Protein AF-A0A4U6WHL6-F1 (afdb_monomer_lite)

Foldseek 3Di:
DCCVVCVPPDDADPPHDDWDWDWDWPDDDPFKTKIKTKTADDDDVVVLVVDDPQLRIKMKIKIFTDPDDPVQAAEDEDDDPALPDDPVVQVVVCPVVSVVRYMYMYIHRSVRYD

Structure (mmCIF, N/CA/C/O backbone):
data_AF-A0A4U6WHL6-F1
#
_entry.id   AF-A0A4U6WHL6-F1
#
loop_
_atom_site.group_PDB
_atom_site.id
_atom_site.type_symbol
_atom_site.label_atom_id
_atom_site.label_alt_id
_atom_site.label_comp_id
_atom_site.label_asym_id
_atom_site.label_entity_id
_atom_site.label_seq_id
_atom_site.pdbx_PDB_ins_code
_atom_site.Cartn_x
_atom_site.Cartn_y
_atom_site.Cartn_z
_atom_site.occupancy
_atom_site.B_iso_or_equiv
_atom_site.auth_seq_id
_atom_site.auth_comp_id
_atom_site.auth_asym_id
_atom_site.auth_atom_id
_atom_site.pdbx_PDB_model_num
ATOM 1 N N . MET A 1 1 ? -1.496 -19.562 -25.115 1.00 48.44 1 MET A N 1
ATOM 2 C CA . MET A 1 1 ? -0.804 -18.385 -25.677 1.00 48.44 1 MET A CA 1
ATOM 3 C C . MET A 1 1 ? 0.474 -18.033 -24.909 1.00 48.44 1 MET A C 1
ATOM 5 O O . MET A 1 1 ? 1.534 -18.181 -25.491 1.00 48.44 1 MET A O 1
ATOM 9 N N . VAL A 1 2 ? 0.438 -17.691 -23.611 1.00 47.97 2 VAL A N 1
ATOM 10 C CA . VAL A 1 2 ? 1.659 -17.330 -22.836 1.00 47.97 2 VAL A CA 1
ATOM 11 C C . VAL A 1 2 ? 2.733 -18.432 -22.833 1.00 47.97 2 VAL A C 1
ATOM 13 O O . VAL A 1 2 ? 3.874 -18.157 -23.169 1.00 47.97 2 VAL A O 1
ATOM 16 N N . LYS A 1 3 ? 2.368 -19.699 -22.581 1.00 51.28 3 LYS A N 1
ATOM 17 C CA . LYS A 1 3 ? 3.310 -20.842 -22.626 1.00 51.28 3 LYS A CA 1
ATOM 18 C C . LYS A 1 3 ? 3.868 -21.169 -24.021 1.00 51.28 3 LYS A C 1
ATOM 20 O O . LYS A 1 3 ? 4.889 -21.830 -24.119 1.00 51.28 3 LYS A O 1
ATOM 25 N N . GLN A 1 4 ? 3.181 -20.752 -25.088 1.00 58.31 4 GLN A N 1
ATOM 26 C CA . GLN A 1 4 ? 3.656 -20.942 -26.466 1.00 58.31 4 GLN A CA 1
ATOM 27 C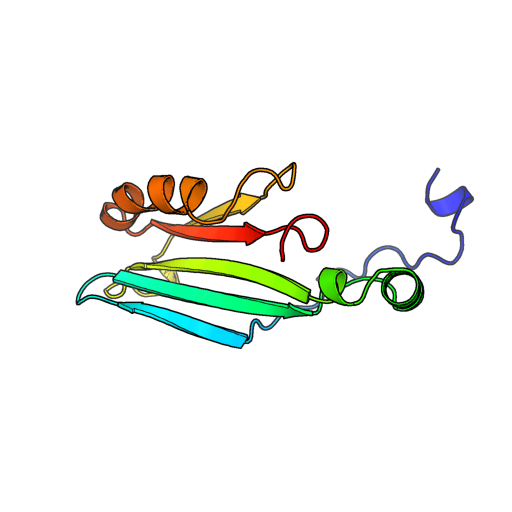 C . GLN A 1 4 ? 4.635 -19.839 -26.880 1.00 58.31 4 GLN A C 1
ATOM 29 O O . GLN A 1 4 ? 5.517 -20.092 -27.688 1.00 58.31 4 GLN A O 1
ATOM 34 N N . LEU A 1 5 ? 4.471 -18.633 -26.329 1.00 61.25 5 LEU A N 1
ATOM 35 C CA . LEU A 1 5 ? 5.330 -17.480 -26.606 1.00 61.25 5 LEU A CA 1
ATOM 36 C C . LEU A 1 5 ? 6.548 -17.422 -25.670 1.00 61.25 5 LEU A C 1
ATOM 38 O O . LEU A 1 5 ? 7.597 -16.939 -26.074 1.00 61.25 5 LEU A O 1
ATOM 42 N N . PHE A 1 6 ? 6.424 -17.947 -24.447 1.00 62.72 6 PHE A N 1
ATOM 43 C CA . PHE A 1 6 ? 7.481 -17.957 -23.434 1.00 62.72 6 PHE A CA 1
ATOM 44 C C . PHE A 1 6 ? 7.586 -19.346 -22.782 1.00 62.72 6 PHE A C 1
ATOM 46 O O . PHE A 1 6 ? 7.107 -19.547 -21.664 1.00 62.72 6 PHE A O 1
ATOM 53 N N . PRO A 1 7 ? 8.165 -20.336 -23.482 1.00 60.06 7 PRO A N 1
ATOM 54 C CA . PRO A 1 7 ? 8.255 -21.711 -22.988 1.00 60.06 7 PRO A CA 1
ATOM 55 C C . PRO A 1 7 ? 9.127 -21.856 -21.729 1.00 60.06 7 PRO A C 1
ATOM 57 O O . PRO A 1 7 ? 8.904 -22.776 -20.948 1.00 60.06 7 PRO A O 1
ATOM 60 N N . GLU A 1 8 ? 10.055 -20.922 -21.491 1.00 61.34 8 GLU A N 1
ATOM 61 C CA . GLU A 1 8 ? 10.897 -20.866 -20.283 1.00 61.34 8 GLU A CA 1
ATOM 62 C C . GLU A 1 8 ? 10.330 -19.971 -19.172 1.00 61.34 8 GLU A C 1
ATOM 64 O O . GLU A 1 8 ? 10.929 -19.854 -18.104 1.00 61.34 8 GLU A O 1
ATOM 69 N N . ALA A 1 9 ? 9.173 -19.331 -19.386 1.00 58.41 9 ALA A N 1
ATOM 70 C CA . ALA A 1 9 ? 8.538 -18.563 -18.325 1.00 58.41 9 ALA A CA 1
ATOM 71 C C . ALA A 1 9 ? 8.053 -19.532 -17.244 1.00 58.41 9 ALA A C 1
ATOM 73 O O . ALA A 1 9 ? 7.002 -20.173 -17.377 1.00 58.41 9 ALA A O 1
ATOM 74 N N . HIS A 1 10 ? 8.833 -19.639 -16.166 1.00 60.72 10 HIS A N 1
ATOM 75 C CA . HIS A 1 10 ? 8.412 -20.303 -14.946 1.00 60.72 10 HIS A CA 1
ATOM 76 C C . HIS A 1 10 ? 7.048 -19.736 -14.556 1.00 60.72 10 HIS A C 1
ATOM 78 O O . HIS A 1 10 ? 6.895 -18.548 -14.269 1.00 60.72 10 HIS A O 1
ATOM 84 N N . CYS A 1 11 ? 6.026 -20.589 -14.623 1.00 58.06 11 CYS A N 1
ATOM 85 C CA . CYS A 1 11 ? 4.695 -20.232 -14.169 1.00 58.06 11 CYS A CA 1
ATOM 86 C C . CYS A 1 11 ? 4.829 -19.825 -12.701 1.00 58.06 11 CYS A C 1
ATOM 88 O O . CYS A 1 11 ? 5.371 -20.595 -11.915 1.00 58.06 11 CYS A O 1
ATOM 90 N N . GLN A 1 12 ? 4.402 -18.602 -12.396 1.00 62.81 12 GLN A N 1
ATOM 91 C CA . GLN A 1 12 ? 4.475 -17.930 -11.101 1.00 62.81 12 GLN A CA 1
ATOM 92 C C . GLN A 1 12 ? 4.507 -18.913 -9.917 1.00 62.81 12 GLN A C 1
ATOM 94 O O . GLN A 1 12 ? 3.534 -19.629 -9.677 1.00 62.81 12 GLN A O 1
ATOM 99 N N . ASN A 1 13 ? 5.632 -18.957 -9.192 1.00 65.81 13 ASN A N 1
ATOM 100 C CA . ASN A 1 13 ? 5.758 -19.778 -7.990 1.00 65.81 13 ASN A CA 1
ATOM 101 C C . ASN A 1 13 ? 4.719 -19.300 -6.971 1.00 65.81 13 ASN A C 1
ATOM 103 O O . ASN A 1 13 ? 4.760 -18.154 -6.523 1.00 65.81 13 ASN A O 1
ATOM 107 N N . TRP A 1 14 ? 3.765 -20.172 -6.649 1.00 67.38 14 TRP A N 1
ATOM 108 C CA . TRP A 1 14 ? 2.809 -19.955 -5.574 1.00 67.38 14 TRP A CA 1
ATOM 109 C C . TRP A 1 14 ? 3.317 -20.671 -4.312 1.00 67.38 14 TRP A C 1
ATOM 111 O O . TRP A 1 14 ? 3.689 -21.842 -4.408 1.00 67.38 14 TRP A O 1
ATOM 121 N N . PRO A 1 15 ? 3.322 -20.024 -3.134 1.00 75.50 15 PRO A N 1
ATOM 122 C CA . PRO A 1 15 ? 2.871 -18.658 -2.872 1.00 75.50 15 PRO A CA 1
ATOM 123 C C . PRO A 1 15 ? 3.848 -17.594 -3.408 1.00 75.50 15 PRO A C 1
ATOM 125 O O . PRO A 1 15 ? 5.050 -17.849 -3.498 1.00 75.50 15 PRO A O 1
ATOM 128 N N . PRO A 1 16 ? 3.349 -16.392 -3.744 1.00 78.31 16 PRO A N 1
ATOM 129 C CA . PRO A 1 16 ? 4.184 -15.311 -4.237 1.00 78.31 16 PRO A CA 1
ATOM 130 C C . PRO A 1 16 ? 5.118 -14.834 -3.122 1.00 78.31 16 PRO A C 1
ATOM 132 O O . PRO A 1 16 ? 4.756 -14.823 -1.943 1.00 78.31 16 PRO A O 1
ATOM 135 N N . THR A 1 17 ? 6.323 -14.408 -3.494 1.00 82.00 17 THR A N 1
ATOM 136 C CA . THR A 1 17 ? 7.292 -13.874 -2.535 1.00 82.00 17 THR A CA 1
ATOM 137 C C . THR A 1 17 ? 6.729 -12.636 -1.846 1.00 82.00 17 THR A C 1
ATOM 139 O O . THR A 1 17 ? 6.353 -11.666 -2.506 1.00 82.00 17 THR A O 1
ATOM 142 N N . ALA A 1 18 ? 6.716 -12.649 -0.514 1.00 86.00 18 ALA A N 1
ATOM 143 C CA . ALA A 1 18 ? 6.285 -11.505 0.275 1.00 86.00 18 ALA A CA 1
ATOM 144 C C . ALA A 1 18 ? 7.160 -10.271 -0.011 1.00 86.00 18 ALA A C 1
ATOM 146 O O . ALA A 1 18 ? 8.386 -10.362 -0.131 1.00 86.00 18 ALA A O 1
ATOM 147 N N . VAL A 1 19 ? 6.523 -9.105 -0.096 1.00 88.25 19 VAL A N 1
ATOM 148 C CA . VAL A 1 19 ? 7.208 -7.810 -0.159 1.00 88.25 19 VAL A CA 1
ATOM 149 C C . VAL A 1 19 ? 7.313 -7.216 1.240 1.00 88.25 19 VAL A C 1
ATOM 151 O O . VAL A 1 19 ? 6.418 -7.390 2.063 1.00 88.25 19 VAL A O 1
ATOM 154 N N . GLN A 1 20 ? 8.416 -6.520 1.506 1.00 90.06 20 GLN A N 1
ATOM 155 C CA . GLN A 1 20 ? 8.676 -5.853 2.780 1.00 90.06 20 GLN A CA 1
ATOM 156 C C . GLN A 1 20 ? 8.912 -4.366 2.505 1.00 90.06 20 GLN A C 1
ATOM 158 O O . GLN A 1 20 ? 10.028 -3.991 2.140 1.00 90.06 20 GLN A O 1
ATOM 163 N N . PRO A 1 21 ? 7.871 -3.521 2.596 1.00 93.81 21 PRO A N 1
ATOM 164 C CA . PRO A 1 21 ? 8.033 -2.088 2.408 1.00 93.81 21 PRO A CA 1
ATOM 165 C C . PRO A 1 21 ? 8.857 -1.463 3.529 1.00 93.81 21 PRO A C 1
ATOM 167 O O . PRO A 1 21 ? 8.678 -1.779 4.706 1.00 93.81 21 PRO A O 1
ATOM 170 N N . MET A 1 22 ? 9.743 -0.542 3.158 1.00 95.94 22 MET A N 1
ATOM 171 C CA . MET A 1 22 ? 10.399 0.347 4.109 1.00 95.94 22 MET A CA 1
ATOM 172 C C . MET A 1 22 ? 9.427 1.464 4.463 1.00 95.94 22 MET A C 1
ATOM 174 O O . MET A 1 22 ? 9.108 2.290 3.611 1.00 95.94 22 MET A O 1
ATOM 178 N N . TRP A 1 23 ? 8.933 1.464 5.699 1.00 96.75 23 TRP A N 1
ATOM 179 C CA . TRP A 1 23 ? 7.880 2.373 6.138 1.00 96.75 23 TRP A CA 1
ATOM 180 C C . TRP A 1 23 ? 8.425 3.678 6.718 1.00 96.75 23 TRP A C 1
ATOM 182 O O . TRP A 1 23 ? 9.360 3.682 7.518 1.00 96.75 23 TRP A O 1
ATOM 192 N N . LYS A 1 24 ? 7.745 4.774 6.397 1.00 97.12 24 LYS A N 1
ATOM 193 C CA . LYS A 1 24 ? 7.877 6.095 7.002 1.00 97.12 24 LYS A CA 1
ATOM 194 C C . LYS A 1 24 ? 6.511 6.531 7.524 1.00 97.12 24 LYS A C 1
ATOM 196 O O . LYS A 1 24 ? 5.529 6.525 6.786 1.00 97.12 24 LYS A O 1
ATOM 201 N N . THR A 1 25 ? 6.437 6.933 8.788 1.00 97.31 25 THR A N 1
ATOM 202 C CA . THR A 1 25 ? 5.223 7.554 9.333 1.00 97.31 25 THR A CA 1
ATOM 203 C C . THR A 1 25 ? 5.103 8.976 8.803 1.00 97.31 25 THR A C 1
ATOM 205 O O . THR A 1 25 ? 6.013 9.784 8.981 1.00 97.31 25 THR A O 1
ATOM 208 N N . ILE A 1 26 ? 3.987 9.269 8.141 1.00 96.12 26 ILE A N 1
ATOM 209 C CA . ILE A 1 26 ? 3.692 10.592 7.578 1.00 96.12 26 ILE A CA 1
ATOM 210 C C . ILE A 1 26 ? 2.853 11.404 8.555 1.00 96.12 26 ILE A C 1
ATOM 212 O O . ILE A 1 26 ? 3.076 12.597 8.739 1.00 96.12 26 ILE A O 1
ATOM 216 N N . TRP A 1 27 ? 1.894 10.746 9.202 1.00 94.44 27 TRP A N 1
ATOM 217 C CA . TRP A 1 27 ? 0.978 11.385 10.130 1.00 94.44 27 TRP A CA 1
ATOM 218 C C . TRP A 1 27 ? 0.466 10.382 11.157 1.00 94.44 27 TRP A C 1
ATOM 220 O O . TRP A 1 27 ? 0.233 9.215 10.845 1.00 94.44 27 TRP A O 1
ATOM 230 N N . GLU A 1 28 ? 0.262 10.838 12.388 1.00 96.12 28 GLU A N 1
ATOM 231 C CA . GLU A 1 28 ? -0.200 9.992 13.479 1.00 96.12 28 GLU A CA 1
ATOM 232 C C . GLU A 1 28 ? -1.058 10.779 14.472 1.00 96.12 28 GLU A C 1
ATOM 234 O O . GLU A 1 28 ? -0.798 11.943 14.769 1.00 96.12 28 GLU A O 1
ATOM 239 N N . THR A 1 29 ? -2.087 10.121 15.004 1.00 94.56 29 THR A N 1
ATOM 240 C CA . THR A 1 29 ? -2.928 10.612 16.098 1.00 94.56 29 THR A CA 1
ATOM 241 C C . THR A 1 29 ? -3.034 9.560 17.200 1.00 94.56 29 THR A C 1
ATOM 243 O O . THR A 1 29 ? -2.414 8.493 17.158 1.00 94.56 29 THR A O 1
ATOM 246 N N . ASN A 1 30 ? -3.875 9.835 18.196 1.00 93.00 30 ASN A N 1
ATOM 247 C CA . ASN A 1 30 ? -4.201 8.870 19.241 1.00 93.00 30 ASN A CA 1
ATOM 248 C C . ASN A 1 30 ? -4.992 7.657 18.721 1.00 93.00 30 ASN A C 1
ATOM 250 O O . ASN A 1 30 ? -4.974 6.614 19.366 1.00 93.00 30 ASN A O 1
ATOM 254 N N . SER A 1 31 ? -5.688 7.767 17.584 1.00 93.94 31 SER A N 1
ATOM 255 C CA . SER A 1 31 ? -6.571 6.707 17.073 1.00 93.94 31 SER A CA 1
ATOM 256 C C . SER A 1 31 ? -6.181 6.165 15.700 1.00 93.94 31 SER A C 1
ATOM 258 O O . SER A 1 31 ? -6.628 5.074 15.345 1.00 93.94 31 SER A O 1
ATOM 260 N N . SER A 1 32 ? -5.342 6.867 14.938 1.00 95.31 32 SER A N 1
ATOM 261 C CA . SER A 1 32 ? -4.996 6.503 13.561 1.00 95.31 32 SER A CA 1
ATOM 262 C C . SER A 1 32 ? -3.545 6.823 13.210 1.00 95.31 32 SER A C 1
ATOM 264 O O . SER A 1 32 ? -2.938 7.718 13.789 1.00 95.31 32 SER A O 1
ATOM 266 N N . CYS A 1 33 ? -2.998 6.110 12.231 1.00 96.06 33 CYS A N 1
ATOM 267 C CA . CYS A 1 33 ? -1.641 6.299 11.727 1.00 96.06 33 CYS A CA 1
ATOM 268 C C . CYS A 1 33 ? -1.634 6.150 10.202 1.00 96.06 33 CYS A C 1
ATOM 270 O O . CYS A 1 33 ? -2.214 5.200 9.678 1.00 96.06 33 CYS A O 1
ATOM 272 N N . LEU A 1 34 ? -0.996 7.090 9.509 1.00 95.94 34 LEU A N 1
ATOM 273 C CA . LEU A 1 34 ? -0.705 7.034 8.083 1.00 95.94 34 LEU A CA 1
ATOM 274 C C . LEU A 1 34 ? 0.790 6.785 7.898 1.00 95.94 34 LEU A C 1
ATOM 276 O O . LEU A 1 34 ? 1.629 7.577 8.341 1.00 95.94 34 LEU A O 1
ATOM 280 N N . ARG A 1 35 ? 1.113 5.698 7.204 1.00 96.25 35 ARG A N 1
ATOM 281 C CA . ARG A 1 35 ? 2.478 5.352 6.813 1.00 96.25 35 ARG A CA 1
ATOM 282 C C . ARG A 1 35 ? 2.572 5.255 5.306 1.00 96.25 35 ARG A C 1
ATOM 284 O O . ARG A 1 35 ? 1.686 4.694 4.676 1.00 96.25 35 ARG A O 1
ATOM 291 N N . GLU A 1 36 ? 3.667 5.737 4.754 1.00 95.38 36 GLU A N 1
ATOM 292 C CA . GLU A 1 36 ? 4.043 5.481 3.370 1.00 95.38 36 GLU A CA 1
ATOM 293 C C . GLU A 1 36 ? 5.206 4.504 3.352 1.00 95.38 36 GLU A C 1
ATOM 295 O O . GLU A 1 36 ? 6.075 4.527 4.222 1.00 95.38 36 GLU A O 1
ATOM 300 N N . GLY A 1 37 ? 5.182 3.592 2.397 1.00 94.38 37 GLY A N 1
ATOM 301 C CA . GLY A 1 37 ? 6.145 2.529 2.236 1.00 94.38 37 GLY A CA 1
ATOM 302 C C . GLY A 1 37 ? 6.650 2.493 0.808 1.00 94.38 37 GLY A C 1
ATOM 303 O O . GLY A 1 37 ? 5.890 2.714 -0.132 1.00 94.38 37 GLY A O 1
ATOM 304 N N . VAL A 1 38 ? 7.927 2.169 0.651 1.00 92.94 38 VAL A N 1
ATOM 305 C CA . VAL A 1 38 ? 8.534 1.910 -0.657 1.00 92.94 38 VAL A CA 1
ATOM 306 C C . VAL A 1 38 ? 9.098 0.497 -0.655 1.00 92.94 38 VAL A C 1
ATOM 308 O O . VAL A 1 38 ? 9.725 0.074 0.320 1.00 92.94 38 VAL A O 1
ATOM 311 N N . PHE A 1 39 ? 8.866 -0.253 -1.729 1.00 92.25 39 PHE A N 1
ATOM 312 C CA . PHE A 1 39 ? 9.413 -1.597 -1.901 1.00 92.25 39 PHE A CA 1
ATOM 313 C C . PHE A 1 39 ? 9.846 -1.850 -3.341 1.00 92.25 39 PHE A C 1
ATOM 315 O O . PHE A 1 39 ? 9.320 -1.260 -4.279 1.00 92.25 39 PHE A O 1
ATOM 322 N N . ARG A 1 40 ? 10.786 -2.780 -3.523 1.00 90.12 40 ARG A N 1
ATOM 323 C CA . ARG A 1 40 ? 11.221 -3.214 -4.853 1.00 90.12 40 ARG A CA 1
ATOM 324 C C . ARG A 1 40 ? 10.089 -3.953 -5.563 1.00 90.12 40 ARG A C 1
ATOM 326 O O . ARG A 1 40 ? 9.610 -4.969 -5.048 1.00 90.12 40 ARG A O 1
ATOM 333 N N . THR A 1 41 ? 9.719 -3.499 -6.757 1.00 86.75 41 THR A N 1
A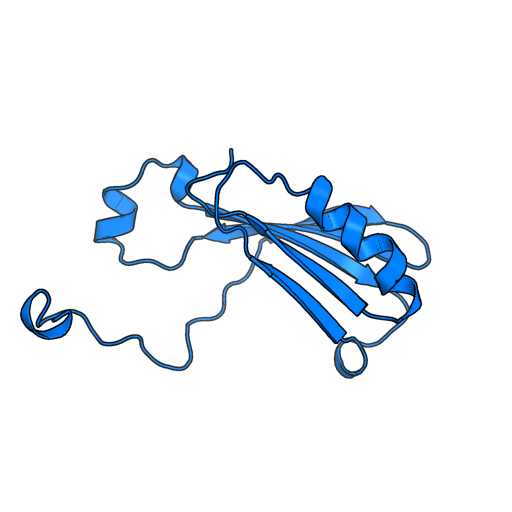TOM 334 C CA . THR A 1 41 ? 8.751 -4.189 -7.615 1.00 86.75 41 THR A CA 1
ATOM 335 C C . THR A 1 41 ? 9.242 -5.607 -7.900 1.00 86.75 41 THR A C 1
ATOM 337 O O . THR A 1 41 ? 10.364 -5.806 -8.366 1.00 86.75 41 THR A O 1
ATOM 340 N N . LYS A 1 42 ? 8.419 -6.615 -7.597 1.00 84.44 42 LYS A N 1
ATOM 341 C CA . LYS A 1 42 ? 8.747 -8.018 -7.877 1.00 84.44 42 LYS A CA 1
ATOM 342 C C . LYS A 1 42 ? 8.435 -8.318 -9.338 1.00 84.44 42 LYS A C 1
ATOM 344 O O . LYS A 1 42 ? 7.289 -8.586 -9.685 1.00 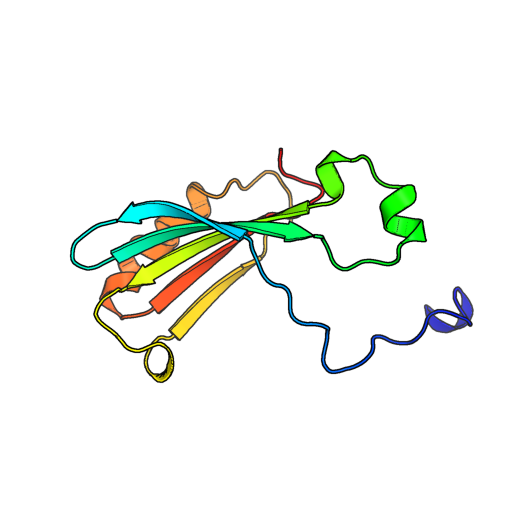84.44 42 LYS A O 1
ATOM 349 N N . CYS A 1 43 ? 9.460 -8.250 -10.178 1.00 79.00 43 CYS A N 1
ATOM 350 C CA . CYS A 1 43 ? 9.399 -8.641 -11.577 1.00 79.00 43 CYS A CA 1
ATOM 351 C C . CYS A 1 43 ? 10.683 -9.373 -11.992 1.00 79.00 43 CYS A C 1
ATOM 353 O O . CYS A 1 43 ? 11.643 -9.406 -11.224 1.00 79.00 43 CYS A O 1
ATOM 355 N N . ASP A 1 44 ? 10.673 -9.971 -13.182 1.00 82.81 44 ASP A N 1
ATOM 356 C CA . ASP A 1 44 ? 11.854 -10.580 -13.797 1.00 82.81 44 ASP A CA 1
ATOM 357 C C . ASP A 1 44 ? 12.983 -9.543 -13.920 1.00 82.81 44 ASP A C 1
ATOM 359 O O . ASP A 1 44 ? 12.730 -8.402 -14.317 1.00 82.81 44 ASP A O 1
ATOM 363 N N . GLU A 1 45 ? 14.215 -9.930 -13.583 1.00 83.06 45 GLU A N 1
ATOM 364 C CA . GLU A 1 45 ? 15.380 -9.037 -13.623 1.00 83.06 45 GLU A CA 1
ATOM 365 C C . GLU A 1 45 ? 15.600 -8.453 -15.021 1.00 83.06 45 GLU A C 1
ATOM 367 O O . GLU A 1 45 ? 15.860 -7.261 -15.151 1.00 83.06 45 GLU A O 1
ATOM 372 N N . ARG A 1 46 ? 15.357 -9.233 -16.083 1.00 84.88 46 ARG A N 1
ATOM 373 C CA . ARG A 1 46 ? 15.462 -8.738 -17.462 1.00 84.88 46 ARG A CA 1
ATOM 374 C C . ARG A 1 46 ? 14.433 -7.658 -17.762 1.00 84.88 46 ARG A C 1
ATOM 376 O O . ARG A 1 46 ? 14.718 -6.747 -18.536 1.00 84.88 46 ARG A O 1
ATOM 383 N N . LEU A 1 47 ? 13.230 -7.762 -17.186 1.00 83.31 47 LEU A N 1
ATOM 384 C CA . LEU A 1 47 ? 12.225 -6.714 -17.346 1.00 83.31 47 LEU A CA 1
ATOM 385 C C . LEU A 1 47 ? 12.636 -5.477 -16.559 1.00 83.31 47 LEU A C 1
ATOM 387 O O . LEU A 1 47 ? 12.563 -4.378 -17.083 1.00 83.31 47 LEU A O 1
ATOM 391 N N . VAL A 1 48 ? 13.099 -5.656 -15.327 1.00 84.81 48 VAL A N 1
ATOM 392 C CA . VAL A 1 48 ? 13.590 -4.565 -14.486 1.00 84.81 48 VAL A CA 1
ATOM 393 C C . VAL A 1 48 ? 14.719 -3.782 -15.162 1.00 84.81 48 VAL A C 1
ATOM 395 O O . VAL A 1 48 ? 14.674 -2.556 -15.153 1.00 84.81 48 VAL A O 1
ATOM 398 N N . ASP A 1 49 ? 15.678 -4.466 -15.784 1.00 86.38 49 ASP A N 1
ATOM 399 C CA . ASP A 1 49 ? 16.799 -3.840 -16.496 1.00 86.38 49 ASP A CA 1
ATOM 400 C C . ASP A 1 49 ? 16.351 -3.066 -17.743 1.00 86.38 49 ASP A C 1
ATOM 402 O O . ASP A 1 49 ? 16.988 -2.093 -18.145 1.00 86.38 49 ASP A O 1
ATOM 406 N N . ALA A 1 50 ? 15.236 -3.477 -18.354 1.00 88.38 50 ALA A N 1
ATOM 407 C CA . ALA A 1 50 ? 14.627 -2.770 -19.475 1.00 88.38 50 ALA A CA 1
ATOM 408 C C . ALA A 1 50 ? 13.792 -1.552 -19.037 1.00 88.38 50 ALA A C 1
ATOM 410 O O . ALA A 1 50 ? 13.398 -0.746 -19.883 1.00 88.38 50 ALA A O 1
ATOM 411 N N . LEU A 1 51 ? 13.488 -1.421 -17.741 1.00 86.81 51 LEU A N 1
ATOM 412 C CA . LEU A 1 51 ? 12.686 -0.329 -17.206 1.00 86.81 51 LEU A CA 1
ATOM 413 C C . LEU A 1 51 ? 13.560 0.814 -16.676 1.00 86.81 51 LEU A C 1
ATOM 415 O O . LEU A 1 51 ? 14.602 0.566 -16.063 1.00 86.81 51 LEU A O 1
ATOM 419 N N . PRO A 1 52 ? 13.100 2.068 -16.829 1.00 87.88 52 PRO A N 1
ATOM 420 C CA . PRO A 1 52 ? 13.719 3.213 -16.179 1.00 87.88 52 PRO A CA 1
ATOM 421 C C . PRO A 1 52 ? 13.856 3.031 -14.653 1.00 87.88 52 PRO A C 1
ATOM 423 O O . PRO A 1 52 ? 12.991 2.381 -14.049 1.00 87.88 52 PRO A O 1
ATOM 426 N N . PRO A 1 53 ? 14.904 3.594 -14.017 1.00 86.94 53 PRO A N 1
ATOM 427 C CA . PRO A 1 53 ? 15.158 3.448 -12.582 1.00 86.94 53 PRO A CA 1
ATOM 428 C C . PRO A 1 53 ? 13.985 3.846 -11.677 1.00 86.94 53 PRO A C 1
ATOM 430 O O . PRO A 1 53 ? 13.797 3.243 -10.624 1.00 86.94 53 PRO A O 1
ATOM 433 N N . GLU A 1 54 ? 13.174 4.821 -12.079 1.00 84.50 54 GLU A N 1
ATOM 434 C CA . GLU A 1 54 ? 11.965 5.248 -11.366 1.00 84.50 54 GLU A CA 1
ATOM 435 C C . GLU A 1 54 ? 10.958 4.099 -11.184 1.00 84.50 54 GLU A C 1
ATOM 437 O O . GLU A 1 54 ? 10.393 3.916 -10.108 1.00 84.50 54 GLU A O 1
ATOM 442 N N . ASN A 1 55 ? 10.845 3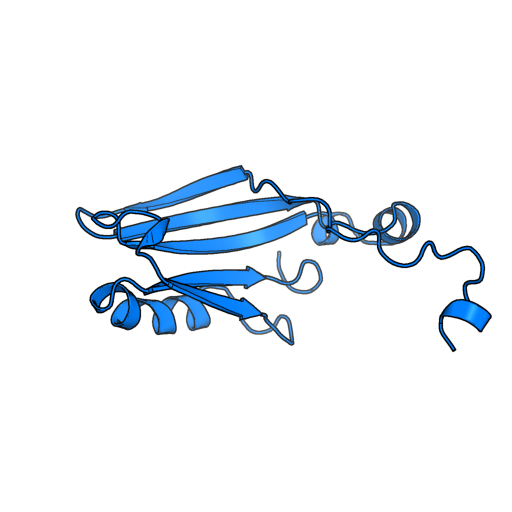.205 -12.170 1.00 86.25 55 ASN A N 1
ATOM 443 C CA . ASN A 1 55 ? 9.890 2.094 -12.154 1.00 86.25 55 ASN A CA 1
ATOM 444 C C . ASN A 1 55 ? 10.381 0.895 -11.330 1.00 86.25 55 ASN A C 1
ATOM 446 O O . ASN A 1 55 ? 9.727 -0.154 -11.253 1.00 86.25 55 ASN A O 1
ATOM 450 N N . HIS A 1 56 ? 11.577 0.993 -10.746 1.00 88.50 56 HIS A N 1
ATOM 451 C CA . HIS A 1 56 ? 12.178 -0.114 -10.015 1.00 88.50 56 HIS A CA 1
ATOM 452 C C . HIS A 1 56 ? 11.473 -0.358 -8.684 1.00 88.50 56 HIS A C 1
ATOM 454 O O . HIS A 1 56 ? 11.398 -1.504 -8.222 1.00 88.50 56 HIS A O 1
ATOM 460 N N . ASN A 1 57 ? 10.929 0.701 -8.096 1.00 89.06 57 ASN A N 1
ATOM 461 C CA . ASN A 1 57 ? 10.266 0.663 -6.808 1.00 89.06 57 ASN A CA 1
ATOM 462 C C . ASN A 1 57 ? 8.781 0.997 -6.958 1.00 89.06 57 ASN A C 1
ATOM 464 O O . ASN A 1 57 ? 8.385 1.769 -7.820 1.00 89.06 57 ASN A O 1
ATOM 468 N N . ALA A 1 58 ? 7.965 0.404 -6.096 1.00 88.75 58 ALA A N 1
ATOM 469 C CA . ALA A 1 58 ? 6.554 0.711 -5.962 1.00 88.75 58 ALA A CA 1
ATOM 470 C C . ALA A 1 58 ? 6.298 1.378 -4.607 1.00 88.75 58 ALA A C 1
ATOM 472 O O . ALA A 1 58 ? 6.929 1.043 -3.596 1.00 88.75 58 ALA A O 1
ATOM 473 N N . GLY A 1 59 ? 5.351 2.313 -4.604 1.00 90.06 59 GLY A N 1
ATOM 474 C CA . GLY A 1 59 ? 4.892 3.025 -3.419 1.00 90.06 59 GLY A CA 1
ATOM 475 C C . GLY A 1 59 ? 3.602 2.432 -2.859 1.00 90.06 59 GLY A C 1
ATOM 476 O O . GLY A 1 59 ? 2.724 1.978 -3.595 1.00 90.06 59 GLY A O 1
ATOM 477 N N . VAL A 1 60 ? 3.459 2.463 -1.540 1.00 92.75 60 VAL A N 1
ATOM 478 C CA . VAL A 1 60 ? 2.233 2.080 -0.837 1.00 92.75 60 VAL A CA 1
ATOM 479 C C . VAL A 1 60 ? 1.948 3.056 0.295 1.00 92.75 60 VAL A C 1
ATOM 481 O O . VAL A 1 60 ? 2.812 3.317 1.121 1.00 92.75 60 VAL A O 1
ATOM 484 N N . ALA A 1 61 ? 0.721 3.551 0.391 1.00 94.44 61 ALA A N 1
ATOM 485 C CA . ALA A 1 61 ? 0.243 4.273 1.562 1.00 94.44 61 ALA A CA 1
ATOM 486 C C . ALA A 1 61 ? -0.667 3.362 2.391 1.00 94.44 61 ALA A C 1
ATOM 488 O O . ALA A 1 61 ? -1.486 2.620 1.848 1.00 94.44 61 ALA A O 1
ATOM 489 N N . PHE A 1 62 ? -0.536 3.403 3.713 1.00 95.56 62 PHE A N 1
ATOM 490 C CA . PHE A 1 62 ? -1.302 2.57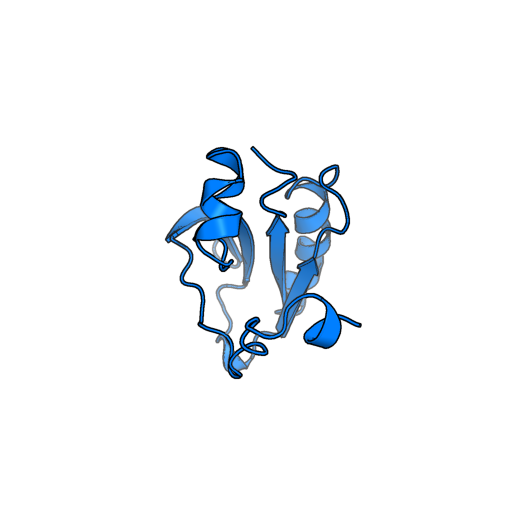2 4.630 1.00 95.56 62 PHE A CA 1
ATOM 491 C C . PHE A 1 62 ? -1.841 3.396 5.795 1.00 95.56 62 PHE A C 1
ATOM 493 O O . PHE A 1 62 ? -1.102 3.819 6.687 1.00 95.56 62 PHE A O 1
ATOM 500 N N . LEU A 1 63 ? -3.152 3.614 5.768 1.00 96.00 63 LEU A N 1
ATOM 501 C CA . LEU A 1 63 ? -3.915 4.312 6.787 1.00 96.00 63 LEU A CA 1
ATOM 502 C C . LEU A 1 63 ? -4.580 3.288 7.709 1.00 96.00 63 LEU A C 1
ATOM 504 O O . LEU A 1 63 ? -5.478 2.553 7.297 1.00 96.00 63 LEU A O 1
ATOM 508 N N . THR A 1 64 ? -4.149 3.247 8.966 1.00 96.25 64 THR A N 1
ATOM 509 C CA . THR A 1 64 ? -4.559 2.222 9.936 1.00 96.25 64 THR A CA 1
ATOM 510 C C . THR A 1 64 ? -5.166 2.811 11.205 1.00 96.25 64 THR A C 1
ATOM 512 O O . THR A 1 64 ? -4.653 3.821 11.698 1.00 96.25 64 THR A O 1
ATOM 515 N N . PRO A 1 65 ? -6.184 2.162 11.798 1.00 95.56 65 PRO A N 1
ATOM 516 C CA . PRO A 1 65 ? -6.582 2.411 13.181 1.00 95.56 65 PRO A CA 1
ATOM 517 C C . PRO A 1 65 ? -5.521 1.864 14.157 1.00 95.56 65 PRO A C 1
ATOM 519 O O . PRO A 1 65 ? -4.936 0.813 13.911 1.00 95.56 65 PRO A O 1
ATOM 522 N N . LYS A 1 66 ? -5.268 2.560 15.273 1.00 93.75 66 LYS A N 1
ATOM 523 C CA . LYS A 1 66 ? -4.249 2.164 16.273 1.00 93.75 66 LYS A CA 1
ATOM 524 C C . LYS A 1 66 ? -4.776 1.269 17.392 1.00 93.75 66 LYS A C 1
ATOM 526 O O . LYS A 1 66 ? -4.024 0.491 17.963 1.00 93.75 66 LYS A O 1
ATOM 531 N N . ASN A 1 67 ? -6.060 1.386 17.714 1.00 90.81 67 ASN A N 1
ATOM 532 C CA . ASN A 1 67 ? -6.636 0.785 18.922 1.00 90.81 67 ASN A CA 1
ATOM 533 C C . ASN A 1 67 ? -7.272 -0.589 18.662 1.00 90.81 67 ASN A C 1
ATOM 535 O O . ASN A 1 67 ? -8.155 -1.013 19.405 1.00 90.81 67 ASN A O 1
ATOM 539 N N . ILE A 1 68 ? -6.850 -1.275 17.598 1.00 93.12 68 ILE A N 1
ATOM 540 C CA . ILE A 1 68 ? -7.330 -2.610 17.252 1.00 93.12 68 ILE A CA 1
ATOM 541 C C . ILE A 1 68 ? -6.167 -3.509 16.851 1.00 93.12 68 ILE A C 1
ATOM 543 O O . ILE A 1 68 ? -5.189 -3.056 16.257 1.00 93.12 68 ILE A O 1
ATOM 547 N N . THR A 1 69 ? -6.268 -4.790 17.195 1.00 93.25 69 THR A N 1
ATOM 548 C CA . THR A 1 69 ? -5.251 -5.766 16.813 1.00 93.25 69 THR A CA 1
ATOM 549 C C . THR A 1 69 ? -5.394 -6.126 15.329 1.00 93.25 69 THR A C 1
ATOM 551 O O . THR A 1 69 ? -6.516 -6.110 14.807 1.00 93.25 69 THR A O 1
ATOM 554 N N . PRO A 1 70 ? -4.295 -6.460 14.627 1.00 90.12 70 PRO A N 1
ATOM 555 C CA . PRO A 1 70 ? -4.337 -6.781 13.200 1.00 90.12 70 PRO A CA 1
ATOM 556 C C . PRO A 1 70 ? -5.333 -7.890 12.828 1.00 90.12 70 PRO A C 1
ATOM 558 O O . PRO A 1 70 ? -5.930 -7.831 11.762 1.00 90.12 70 PRO A O 1
ATOM 561 N N . GLU A 1 71 ? -5.575 -8.862 13.712 1.00 93.19 71 GLU A N 1
ATOM 562 C CA . GLU A 1 71 ? -6.482 -9.996 13.465 1.00 93.19 71 GLU A CA 1
ATOM 563 C C . GLU A 1 71 ? -7.959 -9.584 13.456 1.00 93.19 71 GLU A C 1
ATOM 565 O O . GLU A 1 71 ? -8.802 -10.282 12.896 1.00 93.19 71 GLU A O 1
ATOM 570 N N . LYS A 1 72 ? -8.286 -8.458 14.097 1.00 92.62 72 LYS A N 1
ATOM 571 C CA . LYS A 1 72 ? -9.645 -7.901 14.160 1.00 92.62 72 LYS A CA 1
ATOM 572 C C . LYS A 1 72 ? -9.846 -6.748 13.175 1.00 92.62 72 LYS A C 1
ATOM 574 O O . LYS A 1 72 ? -10.939 -6.193 13.094 1.00 92.62 72 LYS A O 1
ATOM 579 N N . MET A 1 73 ? -8.794 -6.374 12.453 1.00 94.25 73 MET A N 1
ATOM 580 C CA . MET A 1 73 ? -8.786 -5.275 11.503 1.00 94.25 73 MET A CA 1
ATOM 581 C C . MET A 1 73 ? -9.083 -5.805 10.101 1.00 94.25 73 MET A C 1
ATOM 583 O O . MET A 1 73 ? -8.382 -6.670 9.584 1.00 94.25 73 MET A O 1
ATOM 587 N N . SER A 1 74 ? -10.104 -5.251 9.454 1.00 95.75 74 SER A N 1
ATOM 588 C CA . SER A 1 74 ? -10.303 -5.469 8.018 1.00 95.75 74 SER A CA 1
ATOM 589 C C . SER A 1 74 ? -9.425 -4.504 7.223 1.00 95.75 74 SER A C 1
ATOM 591 O O . SER A 1 74 ? -9.109 -3.417 7.701 1.00 95.75 74 SER A O 1
ATOM 593 N N . CYS A 1 75 ? -9.036 -4.871 6.003 1.00 94.81 75 CYS A N 1
ATOM 594 C CA . CYS A 1 75 ? -8.220 -4.018 5.142 1.00 94.81 75 CYS A CA 1
ATOM 595 C C . CYS A 1 75 ? -8.853 -3.907 3.757 1.00 94.81 75 CYS A C 1
ATOM 597 O O . CYS A 1 75 ? -9.096 -4.916 3.096 1.00 94.81 75 CYS A O 1
ATOM 599 N N . MET A 1 76 ? -9.107 -2.679 3.320 1.00 94.38 76 MET A N 1
ATOM 600 C CA . MET A 1 76 ? -9.480 -2.377 1.946 1.00 94.38 76 MET A CA 1
ATOM 601 C C . MET A 1 76 ? -8.221 -2.018 1.161 1.00 94.38 76 MET A C 1
ATOM 603 O O . MET A 1 76 ? -7.465 -1.135 1.564 1.00 94.38 76 MET A O 1
ATOM 607 N N . VAL A 1 77 ? -8.025 -2.686 0.026 1.00 93.06 77 VAL A N 1
ATOM 608 C CA . VAL A 1 77 ? -6.877 -2.469 -0.858 1.00 93.06 77 VAL A CA 1
ATOM 609 C C . VAL A 1 77 ? -7.336 -1.739 -2.117 1.00 93.06 77 VAL A C 1
ATOM 611 O O . VAL A 1 77 ? -8.163 -2.253 -2.868 1.00 93.06 77 VAL A O 1
ATOM 614 N N . HIS A 1 78 ? -6.784 -0.553 -2.370 1.00 90.31 78 HIS A N 1
ATOM 615 C CA . HIS A 1 78 ? -6.983 0.175 -3.618 1.00 90.31 78 HIS A CA 1
ATOM 616 C C . HIS A 1 78 ? -5.863 -0.136 -4.599 1.00 90.31 78 HIS A C 1
ATOM 618 O O . HIS A 1 78 ? -4.710 0.247 -4.391 1.00 90.31 78 HIS A O 1
ATOM 624 N N . LEU A 1 79 ? -6.239 -0.751 -5.714 1.00 86.31 79 LEU A N 1
ATOM 625 C CA . LEU A 1 79 ? -5.370 -0.946 -6.864 1.00 86.31 79 LEU A CA 1
ATOM 626 C C . LEU A 1 79 ? -5.677 0.155 -7.884 1.00 86.31 79 LEU A C 1
ATOM 628 O O . LEU A 1 79 ? -6.823 0.309 -8.307 1.00 86.31 79 LEU A O 1
ATOM 632 N N . ALA A 1 80 ? -4.675 0.959 -8.239 1.00 75.38 80 ALA A N 1
ATOM 633 C CA . ALA A 1 80 ? -4.810 1.907 -9.341 1.00 75.38 80 ALA A CA 1
ATOM 634 C C . ALA A 1 80 ? -4.828 1.150 -10.676 1.00 75.38 80 ALA A C 1
ATOM 636 O O . ALA A 1 80 ? -3.979 0.292 -10.907 1.00 75.38 80 ALA A O 1
ATOM 637 N N . GLY A 1 81 ? -5.780 1.480 -11.553 1.00 66.75 81 GLY A N 1
ATOM 638 C CA . GLY A 1 81 ? -5.765 1.015 -12.944 1.00 66.75 81 GLY A CA 1
ATOM 639 C C . GLY A 1 81 ? -4.797 1.823 -13.816 1.00 66.75 81 GLY A C 1
ATOM 640 O O . GLY A 1 81 ? -4.079 1.252 -14.629 1.00 66.75 81 GLY A O 1
ATOM 641 N N . THR A 1 82 ? -4.748 3.140 -13.605 1.00 65.69 82 THR A N 1
ATOM 642 C CA . THR A 1 82 ? -3.933 4.125 -14.333 1.00 65.69 82 THR A CA 1
ATOM 643 C C . THR A 1 82 ? -3.273 5.098 -13.347 1.00 65.69 82 THR A C 1
ATOM 645 O O . THR A 1 82 ? -3.720 5.234 -12.206 1.00 65.69 82 THR A O 1
ATOM 648 N N . GLY A 1 83 ? -2.172 5.736 -13.757 1.00 63.69 83 GLY A N 1
ATOM 649 C CA . GLY A 1 83 ? -1.338 6.600 -12.902 1.00 63.69 83 GLY A CA 1
ATOM 650 C C . GLY A 1 83 ? -1.819 8.007 -12.621 1.00 63.69 83 GLY A C 1
ATOM 651 O O . GLY A 1 83 ? -1.139 8.775 -11.958 1.00 63.69 83 GLY A O 1
ATOM 652 N N . ASP A 1 84 ? -2.990 8.365 -13.117 1.00 64.12 84 ASP A N 1
ATOM 653 C CA . ASP A 1 84 ? -3.618 9.658 -12.870 1.00 64.12 84 ASP A CA 1
ATOM 654 C C . ASP A 1 84 ? -4.193 9.782 -11.449 1.00 64.12 84 ASP A C 1
ATOM 656 O O . ASP A 1 84 ? -4.582 10.867 -11.014 1.00 64.12 84 ASP A O 1
ATOM 660 N N . HIS A 1 85 ? -4.249 8.680 -10.700 1.00 64.88 85 HIS A N 1
ATOM 661 C CA . HIS A 1 85 ? -4.759 8.655 -9.337 1.00 64.88 85 HIS A CA 1
ATOM 662 C C . HIS A 1 85 ? -3.621 8.637 -8.313 1.00 64.88 85 HIS A C 1
ATOM 664 O O . HIS A 1 85 ? -3.151 7.569 -7.928 1.00 64.88 85 HIS A O 1
ATOM 670 N N . THR A 1 86 ? -3.244 9.804 -7.790 1.00 71.06 86 THR A N 1
ATOM 671 C CA . THR A 1 86 ? -2.318 9.925 -6.647 1.00 71.06 86 THR A CA 1
ATOM 672 C C . THR A 1 86 ? -2.886 9.283 -5.368 1.00 71.06 86 THR A C 1
ATOM 674 O O . THR A 1 86 ? -4.080 8.943 -5.290 1.00 71.06 86 THR A O 1
ATOM 677 N N . PHE A 1 87 ? -2.047 9.098 -4.343 1.00 74.94 87 PHE A N 1
ATOM 678 C CA . PHE A 1 87 ? -2.475 8.606 -3.029 1.00 74.94 87 PHE A CA 1
ATOM 679 C C . PHE A 1 87 ? -3.631 9.409 -2.419 1.00 74.94 87 PHE A C 1
ATOM 681 O O . PHE A 1 87 ? -4.564 8.811 -1.877 1.00 74.94 87 PHE A O 1
ATOM 688 N N . GLU A 1 88 ? -3.612 10.741 -2.528 1.00 78.56 88 GLU A N 1
ATOM 689 C CA . GLU A 1 88 ? -4.529 11.625 -1.798 1.00 78.56 88 GLU A CA 1
ATOM 690 C C . GLU A 1 88 ? -6.002 11.277 -2.023 1.00 78.56 88 GLU A C 1
ATOM 692 O O . GLU A 1 88 ? -6.725 10.980 -1.070 1.00 78.56 88 GLU A O 1
ATOM 697 N N . ARG A 1 89 ? -6.455 11.233 -3.282 1.00 80.75 89 ARG A N 1
ATOM 698 C CA . ARG A 1 89 ? -7.875 11.002 -3.596 1.00 80.75 89 ARG A CA 1
ATOM 699 C C . ARG A 1 89 ? -8.387 9.677 -3.025 1.00 80.75 89 ARG A C 1
ATOM 701 O O . ARG A 1 89 ? -9.542 9.583 -2.613 1.00 80.75 89 ARG A O 1
ATOM 708 N N . ARG A 1 90 ? -7.535 8.651 -3.003 1.00 85.38 90 ARG A N 1
ATOM 709 C CA . ARG A 1 90 ? -7.885 7.296 -2.550 1.00 85.38 90 ARG A CA 1
ATOM 710 C C . ARG A 1 90 ? -7.809 7.167 -1.029 1.00 85.38 90 ARG A C 1
ATOM 712 O O . ARG A 1 90 ? -8.673 6.521 -0.440 1.00 85.38 90 ARG A O 1
ATOM 719 N N . LEU A 1 91 ? -6.863 7.851 -0.384 1.00 87.44 91 LEU A N 1
ATOM 720 C CA . LEU A 1 91 ? -6.768 7.919 1.077 1.00 87.44 91 LEU A CA 1
ATOM 721 C C . LEU A 1 91 ? -7.983 8.607 1.709 1.00 87.44 91 LEU A C 1
ATOM 723 O O . LEU A 1 91 ? -8.453 8.171 2.762 1.00 87.44 91 LEU A O 1
ATOM 727 N N . TRP A 1 92 ? -8.553 9.620 1.048 1.00 86.00 92 TRP A N 1
ATOM 728 C CA . TRP A 1 92 ? -9.763 10.300 1.527 1.00 86.00 92 TRP A CA 1
ATOM 729 C C . TRP A 1 92 ? -10.972 9.362 1.651 1.00 86.00 92 TRP A C 1
ATOM 731 O O . TRP A 1 92 ? -11.763 9.503 2.585 1.00 86.00 92 TRP A O 1
ATOM 741 N N . LEU A 1 93 ? -11.084 8.350 0.783 1.00 87.06 93 LEU A N 1
ATOM 742 C CA . LEU A 1 93 ? -12.126 7.319 0.885 1.00 87.06 93 LEU A CA 1
ATOM 743 C C . LEU A 1 93 ? -11.950 6.434 2.134 1.00 87.06 93 LEU A C 1
ATOM 745 O O . LEU A 1 93 ? -12.916 5.854 2.624 1.00 87.06 93 LEU A O 1
ATOM 749 N N . GLY A 1 94 ? -10.728 6.343 2.672 1.00 87.69 94 GLY A N 1
ATOM 750 C CA . GLY A 1 94 ? -10.395 5.558 3.863 1.00 87.69 94 GLY A CA 1
ATOM 751 C C . GLY A 1 94 ? -10.775 6.200 5.190 1.00 87.69 94 GLY A C 1
ATOM 752 O O . GLY A 1 94 ? -11.053 5.483 6.148 1.00 87.69 94 GLY A O 1
ATOM 753 N N . GLY A 1 95 ? -10.823 7.531 5.262 1.00 89.12 95 GLY A N 1
ATOM 754 C CA . GLY A 1 95 ? -11.067 8.253 6.515 1.00 89.12 95 GLY A CA 1
ATOM 755 C C . GLY A 1 95 ? -12.337 7.800 7.255 1.00 89.12 95 GLY A C 1
ATOM 756 O O . GLY A 1 95 ? -12.256 7.437 8.430 1.00 89.12 95 GLY A O 1
ATOM 757 N N . PRO A 1 96 ? -13.511 7.748 6.594 1.00 92.62 96 PRO A N 1
ATOM 758 C CA . PRO A 1 96 ? -14.743 7.262 7.218 1.00 92.62 96 PRO A CA 1
ATOM 759 C C . PRO A 1 96 ? -14.685 5.790 7.655 1.00 92.62 96 PRO A C 1
ATOM 761 O O . PRO A 1 96 ? -15.339 5.414 8.627 1.00 92.62 96 PRO A O 1
ATOM 764 N N . LEU A 1 97 ? -13.897 4.963 6.964 1.00 93.69 97 LEU A N 1
ATOM 765 C CA . LEU A 1 97 ? -13.802 3.520 7.195 1.00 93.69 97 LEU A CA 1
ATOM 766 C C . LEU A 1 97 ? -13.012 3.174 8.463 1.00 93.69 97 LEU A C 1
ATOM 768 O O . LEU A 1 97 ? -13.311 2.171 9.114 1.00 93.69 97 LEU A O 1
ATOM 772 N N . LEU A 1 98 ? -12.107 4.058 8.895 1.00 93.38 98 LEU A N 1
ATOM 773 C CA . LEU A 1 98 ? -11.399 3.924 10.170 1.00 93.38 98 LEU A CA 1
ATOM 774 C C . LEU A 1 98 ? -12.348 3.823 11.370 1.00 93.38 98 LEU A C 1
ATOM 776 O O . LEU A 1 98 ? -12.044 3.116 12.327 1.00 93.38 9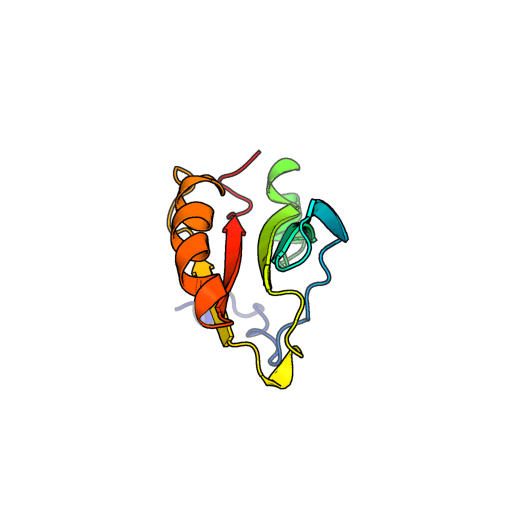8 LEU A O 1
ATOM 780 N N . LYS A 1 99 ? -13.523 4.469 11.307 1.00 92.06 99 LYS A N 1
ATOM 781 C CA . LYS A 1 99 ? -14.555 4.386 12.360 1.00 92.06 99 LYS A CA 1
ATOM 782 C C . LYS A 1 99 ? -15.114 2.970 12.531 1.00 92.06 99 LYS A C 1
ATOM 784 O O . LYS A 1 99 ? -15.624 2.648 13.596 1.00 92.06 99 LYS A O 1
ATOM 789 N N . ASN A 1 100 ? -14.998 2.138 11.497 1.00 94.25 100 ASN A N 1
ATOM 790 C CA . ASN A 1 100 ? -15.424 0.740 11.483 1.00 94.25 100 ASN A CA 1
ATOM 791 C C . ASN A 1 100 ? -14.239 -0.230 11.620 1.00 94.25 100 ASN A C 1
ATOM 793 O O . ASN A 1 100 ? -14.379 -1.412 11.322 1.00 94.25 100 ASN A O 1
ATOM 797 N N . ASN A 1 101 ? -13.069 0.257 12.052 1.00 94.62 101 ASN A N 1
ATOM 798 C CA . ASN A 1 101 ? -11.828 -0.514 12.163 1.00 94.62 101 ASN A CA 1
ATOM 799 C C . ASN A 1 101 ? -11.343 -1.134 10.842 1.00 94.62 101 ASN A C 1
ATOM 801 O O . ASN A 1 101 ? -10.695 -2.183 10.827 1.00 94.62 101 ASN A O 1
ATOM 805 N N . ILE A 1 102 ? -11.656 -0.478 9.726 1.00 95.88 102 ILE A N 1
ATOM 806 C CA . ILE A 1 102 ? -11.193 -0.879 8.403 1.00 95.88 102 ILE A CA 1
ATOM 807 C C . ILE A 1 102 ? -9.987 -0.009 8.052 1.00 95.88 102 ILE A C 1
ATOM 809 O O . ILE A 1 102 ? -10.104 1.211 7.926 1.00 95.88 102 ILE A O 1
ATOM 813 N N . ALA A 1 103 ? -8.825 -0.636 7.903 1.00 96.00 103 ALA A N 1
ATOM 814 C CA . ALA A 1 103 ? -7.645 0.010 7.357 1.00 96.00 103 ALA A CA 1
ATOM 815 C C . ALA A 1 103 ? -7.777 0.202 5.845 1.00 96.00 103 ALA A C 1
ATOM 817 O O . ALA A 1 103 ? -8.454 -0.561 5.153 1.00 96.00 103 ALA A O 1
ATOM 818 N N . ASN A 1 104 ? -7.093 1.215 5.335 1.00 95.31 104 ASN A N 1
ATOM 819 C CA . ASN A 1 104 ? -7.038 1.515 3.917 1.00 95.31 104 ASN A CA 1
ATOM 820 C C . ASN A 1 104 ? -5.584 1.427 3.441 1.00 95.31 104 ASN A C 1
ATOM 822 O O . ASN A 1 104 ? -4.724 2.162 3.925 1.00 95.31 104 ASN A O 1
ATOM 826 N N . MET A 1 105 ? -5.323 0.519 2.503 1.00 94.50 105 MET A N 1
ATOM 827 C CA . MET A 1 105 ? -4.046 0.385 1.816 1.00 94.50 105 MET A CA 1
ATOM 828 C C . MET A 1 105 ? -4.191 0.834 0.366 1.00 94.50 105 MET A C 1
ATOM 830 O O . MET A 1 105 ? -5.005 0.301 -0.385 1.00 94.50 105 MET A O 1
ATOM 834 N N . VAL A 1 106 ? -3.370 1.789 -0.047 1.00 92.81 106 VAL A N 1
ATOM 835 C CA . VAL A 1 106 ? -3.366 2.347 -1.396 1.00 92.81 106 VAL A CA 1
ATOM 836 C C . VAL A 1 106 ? -2.044 2.001 -2.057 1.00 92.81 106 VAL A C 1
ATOM 838 O O . VAL A 1 106 ? -0.997 2.454 -1.608 1.00 92.81 106 VAL A O 1
ATOM 841 N N . LEU A 1 107 ? -2.090 1.202 -3.122 1.00 89.75 107 LEU A N 1
ATOM 842 C CA . LEU A 1 107 ? -0.911 0.865 -3.913 1.00 89.75 107 LEU A CA 1
ATOM 843 C C . LEU A 1 107 ? -0.793 1.830 -5.096 1.00 89.75 107 LEU A C 1
ATOM 845 O O . LEU A 1 107 ? -1.764 2.038 -5.834 1.00 89.75 107 LEU A O 1
ATOM 849 N N . GLU A 1 108 ? 0.385 2.407 -5.293 1.00 85.62 108 GLU A N 1
ATOM 850 C CA . GLU A 1 108 ? 0.728 3.111 -6.526 1.00 85.62 108 GLU A CA 1
ATOM 851 C C . GLU A 1 108 ? 1.441 2.170 -7.487 1.00 85.62 108 GLU A C 1
ATOM 853 O O . GLU A 1 108 ? 2.252 1.327 -7.096 1.00 85.62 108 GLU A O 1
ATOM 858 N N . SER A 1 109 ? 1.075 2.282 -8.762 1.00 77.19 109 SER A N 1
ATOM 859 C CA . SER A 1 109 ? 1.729 1.503 -9.801 1.00 77.19 109 SER A CA 1
ATOM 860 C C . SER A 1 109 ? 3.125 2.080 -10.036 1.00 77.19 109 SER A C 1
ATOM 862 O O . SER A 1 109 ? 3.241 3.295 -10.204 1.00 77.19 109 SER A O 1
ATOM 864 N N . PRO A 1 110 ? 4.168 1.236 -10.104 1.00 78.31 110 PRO A N 1
ATOM 865 C CA . PRO A 1 110 ? 5.538 1.695 -10.319 1.00 78.31 110 PRO A CA 1
ATOM 866 C C . PRO A 1 110 ? 5.713 2.441 -11.648 1.00 78.31 110 PRO A C 1
ATOM 868 O O . PRO A 1 110 ? 6.625 3.234 -11.772 1.00 78.31 110 PRO A O 1
ATOM 871 N N . TYR A 1 111 ? 4.833 2.225 -12.632 1.00 75.75 111 TYR A N 1
ATOM 872 C CA . TYR A 1 111 ? 4.896 2.861 -13.959 1.00 75.75 111 TYR A CA 1
ATOM 873 C C . TYR A 1 111 ? 4.339 4.286 -14.020 1.00 75.75 111 TYR A C 1
ATOM 875 O O . TYR A 1 111 ? 4.305 4.905 -15.081 1.00 75.75 111 TYR A O 1
ATOM 883 N N . TYR A 1 112 ? 3.751 4.738 -12.924 1.00 69.25 112 TYR A N 1
ATOM 884 C CA . TYR A 1 112 ? 2.664 5.706 -12.946 1.00 69.25 112 TYR A CA 1
ATOM 885 C C . TYR A 1 112 ? 2.716 6.641 -11.725 1.00 69.25 112 TYR A C 1
ATOM 887 O O . TYR A 1 112 ? 1.738 7.321 -11.428 1.00 69.25 112 TYR A O 1
ATOM 895 N N . GLY A 1 113 ? 3.861 6.663 -11.038 1.00 61.62 113 GLY A N 1
ATOM 896 C CA . GLY A 1 113 ? 4.197 7.539 -9.915 1.00 61.62 113 GLY A CA 1
ATOM 897 C C . GLY A 1 113 ? 5.494 8.317 -10.178 1.00 61.62 113 GLY A C 1
ATOM 898 O O . GLY A 1 113 ? 5.977 8.336 -11.310 1.00 61.62 113 GLY A O 1
ATOM 899 N N . GLN A 1 114 ? 6.018 8.988 -9.146 1.00 54.47 114 GLN A N 1
ATOM 900 C CA . GLN A 1 114 ? 7.335 9.651 -9.177 1.00 54.47 114 GLN A CA 1
ATOM 901 C C . GLN A 1 114 ? 8.475 8.688 -8.852 1.00 54.47 114 GLN A C 1
ATOM 903 O O . GLN A 1 114 ? 8.261 7.803 -7.992 1.00 54.47 114 GLN A O 1
#

Organism: Setaria viridis (NCBI:txid4556)

Sequence (114 aa):
MVKQLFPEAHCQNWPPTAVQPMWKTIWETNSSCLREGVFRTKCDERLVDALPPENHNAGVAFLTPKNITPEKMSCMVHLAGTGDHTFERRLWLGGPLLKNNIANMVLESPYYGQ

pLDDT: mean 84.01, std 12.94, range [47.97, 97.31]

InterPro domains:
  IPR019149 Alpha/beta hydrolase domain-containing protein 18 [PF09752] (2-114)

Radius of gyration: 16.76 Å; chains: 1; bounding box: 32×33×46 Å

Secondary structure (DSSP, 8-state):
-HHHH-TT-----SSPPPP--EEEEEEE-SSEEEEEEEEE----HHHHHHS-GGGGEEEEEEEEESSS-GGG-EEEEEEPSSTT--HHHHHHHHGGGGGGTEEEEEEPPTTS--